Protein AF-A0A963PW86-F1 (afdb_monomer_lite)

Radius of gyration: 16.17 Å; chains: 1; bounding box: 43×34×44 Å

Sequence (125 aa):
RRIRNVVFLSSDYHCSAVAHLTAGGASGFSAWAVVAPPLHAPMRFANTQLHELLAEEQVQVPGYADVSIVLQRSWSGEGWLQCALQSGPQSAGWDLQLRFDLRDLDSGVRTSQQYDVALPVRAAP

Secondary structure (DSSP, 8-state):
----SEEEEE--SSEEEEEEEEE-TTT-EEEEEEEPPPS--S-GGGS--GGGS-SEEEE--TTSPPEEEEEEEEEESEEEEEEEEEEPSTTSEEEEEEEEEEE-TTT--EEEEEEEEEEEPPPP-

Foldseek 3Di:
DQDEAAEAEAEDAQKWFKKWKWFDDPRIYIYIYTYWFAQDHPCNPPHDDPVNDDQWDWDDDPPGGIMIIGTDDMDGAHDGKDWDWAADPPQFAIKIKIWHFGQDPPVRDTDIDIDIDRRGDDDDD

Structure (mmCIF, N/CA/C/O backbone):
data_AF-A0A963PW86-F1
#
_entry.id   AF-A0A963PW86-F1
#
loop_
_atom_site.group_PDB
_atom_site.id
_atom_site.type_symbol
_atom_site.label_atom_id
_atom_site.label_alt_id
_atom_site.label_comp_id
_atom_site.label_asym_id
_atom_site.label_entity_id
_atom_site.label_seq_id
_atom_site.pdbx_PDB_ins_code
_atom_site.Cartn_x
_atom_site.Cartn_y
_atom_site.Cartn_z
_atom_site.occupancy
_atom_site.B_iso_or_equiv
_atom_site.auth_seq_id
_atom_site.auth_comp_id
_atom_site.auth_asym_id
_atom_site.auth_atom_id
_atom_site.pdbx_PDB_model_num
ATOM 1 N N . ARG A 1 1 ? 9.793 9.943 -23.421 1.00 46.41 1 ARG A N 1
ATOM 2 C CA . ARG A 1 1 ? 9.681 10.364 -21.999 1.00 46.41 1 ARG A CA 1
ATOM 3 C C . ARG A 1 1 ? 9.452 9.107 -21.162 1.00 46.41 1 ARG A C 1
ATOM 5 O O . ARG A 1 1 ? 8.528 8.383 -21.494 1.00 46.41 1 ARG A O 1
ATOM 12 N N . ARG A 1 2 ? 10.294 8.790 -20.164 1.00 56.22 2 ARG A N 1
ATOM 13 C CA . ARG A 1 2 ? 10.031 7.665 -19.240 1.00 56.22 2 ARG A CA 1
ATOM 14 C C . ARG A 1 2 ? 9.081 8.141 -18.149 1.00 56.22 2 ARG A C 1
ATOM 16 O O . ARG A 1 2 ? 9.401 9.117 -17.478 1.00 56.22 2 ARG A O 1
ATOM 23 N N . ILE A 1 3 ? 7.952 7.464 -17.991 1.00 56.38 3 ILE A N 1
ATOM 24 C CA . ILE A 1 3 ? 7.067 7.636 -16.838 1.00 56.38 3 ILE A CA 1
ATOM 25 C C . ILE A 1 3 ? 7.756 6.954 -15.643 1.00 56.38 3 ILE A C 1
ATOM 27 O O . ILE A 1 3 ? 8.269 5.845 -15.782 1.00 56.38 3 ILE A O 1
ATOM 31 N N . ARG A 1 4 ? 7.858 7.640 -14.503 1.00 62.41 4 ARG A N 1
ATOM 32 C CA . ARG A 1 4 ? 8.470 7.135 -13.261 1.00 62.41 4 ARG A CA 1
ATOM 33 C C . ARG A 1 4 ? 7.660 7.639 -12.076 1.00 62.41 4 ARG A C 1
ATOM 35 O O . ARG A 1 4 ? 7.033 8.687 -12.205 1.00 62.41 4 ARG A O 1
ATOM 42 N N . ASN A 1 5 ? 7.720 6.927 -10.951 1.00 65.94 5 ASN A N 1
ATOM 43 C CA . ASN A 1 5 ? 7.019 7.296 -9.720 1.00 65.94 5 ASN A CA 1
ATOM 44 C C . ASN A 1 5 ? 5.495 7.373 -9.933 1.00 65.94 5 ASN A C 1
ATOM 46 O O . ASN A 1 5 ? 4.837 8.299 -9.469 1.00 65.94 5 ASN A O 1
ATOM 50 N N . VAL A 1 6 ? 4.941 6.419 -10.692 1.00 66.25 6 VAL A N 1
ATOM 51 C CA . VAL A 1 6 ? 3.486 6.293 -10.856 1.00 66.25 6 VAL A CA 1
ATOM 52 C C . VAL A 1 6 ? 2.917 5.767 -9.555 1.00 66.25 6 VAL A C 1
ATOM 54 O O . VAL A 1 6 ? 3.427 4.776 -9.042 1.00 66.25 6 VAL A O 1
ATOM 57 N N . VAL A 1 7 ? 1.881 6.427 -9.047 1.00 70.94 7 VAL A N 1
ATOM 58 C CA . VAL A 1 7 ? 1.142 5.968 -7.876 1.00 70.94 7 VAL A CA 1
ATOM 59 C C . VAL A 1 7 ? -0.245 5.547 -8.327 1.00 70.94 7 VAL A C 1
ATOM 61 O O . VAL A 1 7 ? -1.005 6.370 -8.836 1.00 70.94 7 VAL A O 1
ATOM 64 N N . PHE A 1 8 ? -0.563 4.268 -8.158 1.00 74.25 8 PHE A N 1
ATOM 65 C CA . PHE A 1 8 ? -1.917 3.762 -8.360 1.00 74.25 8 PHE A CA 1
ATOM 66 C C . PHE A 1 8 ? -2.658 3.787 -7.032 1.00 74.25 8 PHE A C 1
ATOM 68 O O . PHE A 1 8 ? -2.184 3.195 -6.067 1.00 74.25 8 PHE A O 1
ATOM 75 N N . LEU A 1 9 ? -3.805 4.464 -6.996 1.00 67.38 9 LEU A N 1
ATOM 76 C CA . LEU A 1 9 ? -4.696 4.490 -5.841 1.00 67.38 9 LEU A CA 1
ATOM 77 C C . LEU A 1 9 ? -5.932 3.655 -6.154 1.00 67.38 9 LEU A C 1
ATOM 79 O O . LEU A 1 9 ? -6.679 3.983 -7.073 1.00 67.38 9 LEU A O 1
ATOM 83 N N . SER A 1 10 ? -6.128 2.578 -5.399 1.00 70.19 10 SER A N 1
ATOM 84 C CA . SER A 1 10 ? -7.309 1.718 -5.508 1.00 70.19 10 SER A CA 1
ATOM 85 C C . SER A 1 10 ? -8.035 1.646 -4.172 1.00 70.19 10 SER A C 1
ATOM 87 O O . SER A 1 10 ? -7.396 1.627 -3.122 1.00 70.19 10 SER A O 1
ATOM 89 N N . SER A 1 11 ? -9.362 1.572 -4.213 1.00 59.31 11 SER A N 1
ATOM 90 C CA . SER A 1 11 ? -10.217 1.433 -3.034 1.00 59.31 11 SER A CA 1
ATOM 91 C C . SER A 1 11 ? -11.340 0.440 -3.331 1.00 59.31 11 SER A C 1
ATOM 93 O O . SER A 1 11 ? -12.348 0.846 -3.898 1.00 59.31 11 SER A O 1
ATOM 95 N N . ASP A 1 12 ? -11.149 -0.841 -2.999 1.00 59.75 12 ASP A N 1
ATOM 96 C CA . ASP A 1 12 ? -12.242 -1.836 -2.905 1.00 59.75 12 ASP A CA 1
ATOM 97 C C . ASP A 1 12 ? -11.805 -3.170 -2.248 1.00 59.75 12 ASP A C 1
ATOM 99 O O . ASP A 1 12 ? -12.230 -4.256 -2.631 1.00 59.75 12 ASP A O 1
ATOM 103 N N . TYR A 1 13 ? -10.898 -3.124 -1.268 1.00 62.94 13 TYR A N 1
ATOM 104 C CA . TYR A 1 13 ? -10.357 -4.328 -0.617 1.00 62.94 13 TYR A CA 1
ATOM 105 C C . TYR A 1 13 ? -10.463 -4.195 0.905 1.00 62.94 13 TYR A C 1
ATOM 107 O O . TYR A 1 13 ? -10.372 -3.082 1.405 1.00 62.94 13 TYR A O 1
ATOM 115 N N . HIS A 1 14 ? -10.651 -5.287 1.665 1.00 68.06 14 HIS A N 1
ATOM 116 C CA . HIS A 1 14 ? -10.685 -5.242 3.152 1.00 68.06 14 HIS A CA 1
ATOM 117 C C . HIS A 1 14 ? -9.302 -5.064 3.785 1.00 68.06 14 HIS A C 1
ATOM 119 O O . HIS A 1 14 ? -9.175 -4.954 5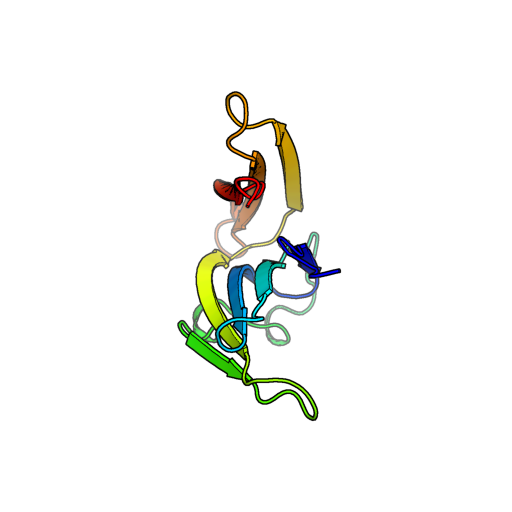.007 1.00 68.06 14 HIS A O 1
ATOM 125 N N . CYS A 1 15 ? -8.263 -5.040 2.958 1.00 77.75 15 CYS A N 1
ATOM 126 C CA . CYS A 1 15 ? -6.918 -4.690 3.355 1.00 77.75 15 CYS A CA 1
ATOM 127 C C . CYS A 1 15 ? -6.436 -3.461 2.589 1.00 77.75 15 CYS A C 1
ATOM 129 O O . CYS A 1 15 ? -6.658 -3.320 1.385 1.00 77.75 15 CYS A O 1
ATOM 131 N N . SER A 1 16 ? -5.712 -2.605 3.295 1.00 89.62 16 SER A N 1
ATOM 132 C CA . SER A 1 16 ? -4.858 -1.602 2.681 1.00 89.62 16 SER A CA 1
ATOM 133 C C . SER A 1 16 ? -3.470 -2.190 2.458 1.00 89.62 16 SER A C 1
ATOM 135 O O . SER A 1 16 ? -3.023 -3.080 3.186 1.00 89.62 16 SER A O 1
ATOM 137 N N . ALA A 1 17 ? -2.787 -1.715 1.425 1.00 92.06 17 ALA A N 1
ATOM 138 C CA . ALA A 1 17 ? -1.491 -2.244 1.039 1.00 92.06 17 ALA A CA 1
ATOM 139 C C . ALA A 1 17 ? -0.653 -1.188 0.333 1.00 92.06 17 ALA A C 1
ATOM 141 O O . ALA A 1 17 ? -1.171 -0.299 -0.340 1.00 92.06 17 ALA A O 1
ATOM 142 N N . VAL A 1 18 ? 0.659 -1.325 0.459 1.00 93.50 18 VAL A N 1
ATOM 143 C CA . VAL A 1 18 ? 1.636 -0.601 -0.341 1.00 93.50 18 VAL A CA 1
ATOM 144 C C . VAL A 1 18 ? 2.518 -1.634 -1.021 1.00 93.50 18 VAL A C 1
ATOM 146 O O . VAL A 1 18 ? 3.102 -2.486 -0.352 1.00 93.50 18 VAL A O 1
ATOM 149 N N . ALA A 1 19 ? 2.620 -1.557 -2.342 1.00 92.50 19 ALA A N 1
ATOM 150 C CA . ALA A 1 19 ? 3.460 -2.432 -3.147 1.00 92.50 19 ALA A CA 1
ATOM 151 C C . ALA A 1 19 ? 4.368 -1.615 -4.066 1.00 92.50 19 ALA A C 1
ATOM 153 O O . ALA A 1 19 ? 4.006 -0.533 -4.534 1.00 92.50 19 ALA A O 1
ATOM 154 N N . HIS A 1 20 ? 5.552 -2.154 -4.333 1.00 91.31 20 HIS A N 1
ATOM 155 C CA . HIS A 1 20 ? 6.513 -1.586 -5.268 1.00 91.31 20 HIS A CA 1
ATOM 156 C C . HIS A 1 20 ? 6.505 -2.400 -6.560 1.00 91.31 20 HIS A C 1
ATOM 158 O O . HIS A 1 20 ? 6.571 -3.625 -6.524 1.00 91.31 20 HIS A O 1
ATOM 164 N N . LEU A 1 21 ? 6.380 -1.714 -7.694 1.00 89.25 21 LEU A N 1
ATOM 165 C CA . LEU A 1 21 ? 6.283 -2.308 -9.020 1.00 89.25 21 LEU A CA 1
ATOM 166 C C . LEU A 1 21 ? 7.518 -1.941 -9.833 1.00 89.25 21 LEU A C 1
ATOM 168 O O . LEU A 1 21 ? 7.875 -0.762 -9.953 1.00 89.25 21 LEU A O 1
ATOM 172 N N . THR A 1 22 ? 8.129 -2.943 -10.452 1.00 87.00 22 THR A N 1
ATOM 173 C CA . THR A 1 22 ? 9.271 -2.762 -11.347 1.00 87.00 22 THR A CA 1
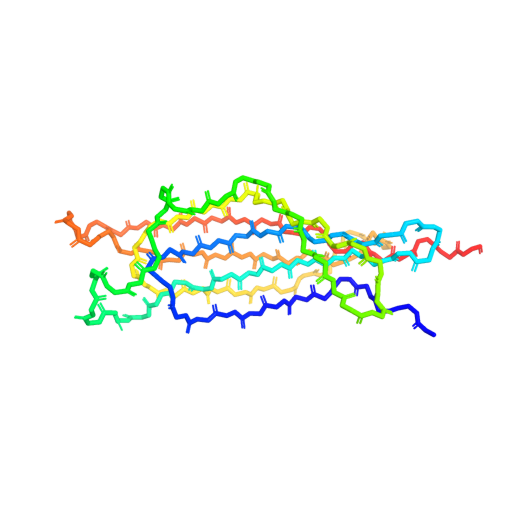ATOM 174 C C . THR A 1 22 ? 9.090 -3.575 -12.619 1.00 87.00 22 THR A C 1
ATOM 176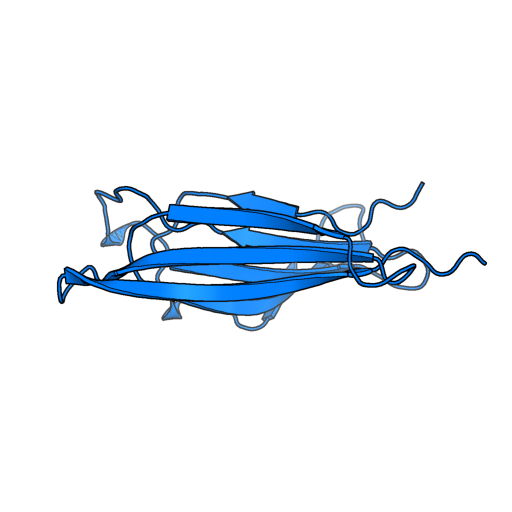 O O . THR A 1 22 ? 8.581 -4.689 -12.583 1.00 87.00 22 THR A O 1
ATOM 179 N N . ALA A 1 23 ? 9.506 -3.021 -13.758 1.00 83.56 23 ALA A N 1
ATOM 180 C CA . ALA A 1 23 ? 9.510 -3.748 -15.026 1.00 83.56 23 ALA A CA 1
ATOM 181 C C . ALA A 1 23 ? 10.805 -3.493 -15.805 1.00 83.56 23 ALA A C 1
ATOM 183 O O . ALA A 1 23 ? 11.190 -2.339 -15.989 1.00 83.56 23 ALA A O 1
ATOM 184 N N . GLY A 1 24 ? 11.437 -4.576 -16.272 1.00 68.62 24 GLY A N 1
ATOM 185 C CA . GLY A 1 24 ? 12.445 -4.675 -17.343 1.00 68.62 24 GLY A CA 1
ATOM 186 C C . GLY A 1 24 ? 13.566 -3.622 -17.484 1.00 68.62 24 GLY A C 1
ATOM 187 O O . GLY A 1 24 ? 13.363 -2.571 -18.085 1.00 68.62 24 GLY A O 1
ATOM 188 N N . GLY A 1 25 ? 14.804 -4.003 -17.131 1.00 61.41 25 GLY A N 1
ATOM 189 C CA . GLY A 1 25 ? 16.071 -3.593 -17.780 1.00 61.41 25 GLY A CA 1
ATOM 190 C C . GLY A 1 25 ? 16.385 -2.092 -17.960 1.00 61.41 25 GLY A C 1
ATOM 191 O O . GLY A 1 25 ? 15.821 -1.214 -17.314 1.00 61.41 25 GLY A O 1
ATOM 192 N N . ALA A 1 26 ? 17.329 -1.765 -18.857 1.00 48.75 26 ALA A N 1
ATOM 193 C CA . ALA A 1 26 ? 17.914 -0.418 -19.004 1.00 48.75 26 ALA A CA 1
ATOM 194 C C . ALA A 1 26 ? 16.899 0.721 -19.263 1.00 48.75 26 ALA A C 1
ATOM 196 O O . ALA A 1 26 ? 17.213 1.891 -19.002 1.00 48.75 26 ALA A O 1
ATOM 197 N N . SER A 1 27 ? 15.689 0.409 -19.751 1.00 57.97 27 SER A N 1
ATOM 198 C CA . SER A 1 27 ? 14.573 1.333 -20.003 1.00 57.97 27 SER A CA 1
ATOM 199 C C . SER A 1 27 ? 13.420 1.301 -18.999 1.00 57.97 27 SER A C 1
ATOM 201 O O . SER A 1 27 ? 12.506 2.115 -19.144 1.00 57.97 27 SER A O 1
ATOM 203 N N . GLY A 1 28 ? 13.517 0.466 -17.967 1.00 70.94 28 GLY A N 1
ATOM 204 C CA . GLY A 1 28 ? 12.435 0.136 -17.050 1.00 70.94 28 GLY A CA 1
ATOM 205 C C . GLY A 1 28 ? 11.789 1.296 -16.300 1.00 70.94 28 GLY A C 1
ATOM 206 O O . GLY A 1 28 ? 12.316 2.422 -16.242 1.00 70.94 28 GLY A O 1
ATOM 207 N N . PHE A 1 29 ? 10.632 0.993 -15.711 1.00 77.69 29 PHE A N 1
ATOM 208 C CA . PHE A 1 29 ? 9.919 1.883 -14.803 1.00 77.69 29 PHE A CA 1
ATOM 209 C C . PHE A 1 29 ? 9.939 1.342 -13.372 1.00 77.69 29 PHE A C 1
ATOM 211 O O . PHE A 1 29 ? 10.117 0.151 -13.129 1.00 77.69 29 PHE A O 1
ATOM 218 N N . SER A 1 30 ? 9.772 2.274 -12.439 1.00 83.00 30 SER A N 1
ATOM 219 C CA . SER A 1 30 ? 9.594 2.038 -11.012 1.00 83.00 30 SER A CA 1
ATOM 220 C C . SER A 1 30 ? 8.351 2.817 -10.596 1.00 83.00 30 SER A C 1
ATOM 222 O O . SER A 1 30 ? 8.217 4.000 -10.950 1.00 83.00 30 SER A O 1
ATOM 224 N N . ALA A 1 31 ? 7.418 2.140 -9.940 1.00 86.12 31 ALA A N 1
ATOM 225 C CA . ALA A 1 31 ? 6.117 2.668 -9.556 1.00 86.12 31 ALA A CA 1
ATOM 226 C C . ALA A 1 31 ? 5.690 2.102 -8.201 1.00 86.12 31 ALA A C 1
ATOM 228 O O . ALA A 1 31 ? 6.204 1.083 -7.754 1.00 86.12 31 ALA A O 1
ATOM 229 N N . TRP A 1 32 ? 4.733 2.761 -7.565 1.00 90.12 32 TRP A N 1
ATOM 230 C CA . TRP A 1 32 ? 4.153 2.346 -6.298 1.00 90.12 32 TRP A CA 1
ATOM 231 C C . TRP A 1 32 ? 2.651 2.134 -6.481 1.00 90.12 32 TRP A C 1
ATOM 233 O O . TRP A 1 32 ? 1.972 2.924 -7.132 1.00 90.12 32 TRP A O 1
ATOM 243 N N . ALA A 1 33 ? 2.114 1.065 -5.914 1.00 90.25 33 ALA A N 1
ATOM 244 C CA . ALA A 1 33 ? 0.678 0.876 -5.783 1.00 90.25 33 ALA A CA 1
ATOM 245 C C . ALA A 1 33 ? 0.307 1.057 -4.317 1.00 90.25 33 ALA A C 1
ATOM 247 O O . ALA A 1 33 ? 0.947 0.493 -3.432 1.00 90.25 33 ALA A O 1
ATOM 248 N N . VAL A 1 34 ? -0.713 1.867 -4.074 1.00 91.12 34 VAL A N 1
ATOM 249 C CA . VAL A 1 34 ? -1.221 2.180 -2.746 1.00 91.12 34 VAL A CA 1
ATOM 250 C C . VAL A 1 34 ? -2.712 1.873 -2.743 1.00 91.12 34 VAL A C 1
ATOM 252 O O . VAL A 1 34 ? -3.509 2.508 -3.428 1.00 91.12 34 VAL A O 1
ATOM 255 N N . VAL A 1 35 ? -3.097 0.870 -1.971 1.00 90.12 35 VAL A N 1
ATOM 256 C CA . VAL A 1 35 ? -4.487 0.468 -1.790 1.00 90.12 35 VAL A CA 1
ATOM 257 C C . VAL A 1 35 ? -5.000 1.125 -0.519 1.00 90.12 35 VAL A C 1
ATOM 259 O O . VAL A 1 35 ? -4.503 0.850 0.574 1.00 90.12 35 VAL A O 1
ATOM 262 N N . ALA A 1 36 ? -5.972 2.021 -0.667 1.00 90.19 36 ALA A N 1
ATOM 263 C CA . ALA A 1 36 ? -6.624 2.674 0.455 1.00 90.19 36 ALA A CA 1
ATOM 264 C C . ALA A 1 36 ? -7.560 1.686 1.174 1.00 90.19 36 ALA A C 1
ATOM 266 O O . ALA A 1 36 ? -8.167 0.833 0.520 1.00 90.19 36 ALA A O 1
ATOM 267 N N . PRO A 1 37 ? -7.711 1.806 2.504 1.00 87.25 37 PRO A N 1
ATOM 268 C CA . PRO A 1 37 ? -8.695 1.023 3.230 1.00 87.25 37 PRO A CA 1
ATOM 269 C C . PRO A 1 37 ? -10.109 1.458 2.808 1.00 87.25 37 PRO A C 1
ATOM 271 O O . PRO A 1 37 ? -10.313 2.610 2.408 1.00 87.25 37 PRO A O 1
ATOM 274 N N . PRO A 1 38 ? -11.103 0.568 2.897 1.00 81.94 38 PRO A N 1
ATOM 275 C CA . PRO A 1 38 ? -12.467 0.891 2.526 1.00 81.94 38 PRO A CA 1
ATOM 276 C C . PRO A 1 38 ? -13.137 1.669 3.664 1.00 81.94 38 PRO A C 1
ATOM 278 O O . PRO A 1 38 ? -12.985 1.312 4.830 1.00 81.94 38 PRO A O 1
ATOM 281 N N . LEU A 1 39 ? -13.922 2.704 3.350 1.00 78.81 39 LEU A N 1
ATOM 282 C CA . LEU A 1 39 ? -14.611 3.509 4.374 1.00 78.81 39 LEU A CA 1
ATOM 283 C C . LEU A 1 39 ? -15.755 2.736 5.057 1.00 78.81 39 LEU A C 1
ATOM 285 O O . LEU A 1 39 ? -16.082 2.993 6.213 1.00 78.81 39 LEU A O 1
ATOM 289 N N . HIS A 1 40 ? -16.365 1.801 4.327 1.00 72.12 40 HIS A N 1
ATOM 290 C CA . HIS A 1 40 ? -17.403 0.896 4.805 1.00 72.12 40 HIS A CA 1
ATOM 291 C C . HIS A 1 40 ? -17.529 -0.265 3.817 1.00 72.12 40 HIS A C 1
ATOM 293 O O . HIS A 1 40 ? -17.907 -0.049 2.667 1.00 72.12 40 HIS A O 1
ATOM 299 N N . ALA A 1 41 ? -17.200 -1.484 4.239 1.00 65.69 41 ALA A N 1
ATOM 300 C CA . ALA A 1 41 ? -17.194 -2.638 3.348 1.00 65.69 41 ALA A CA 1
ATOM 301 C C . ALA A 1 41 ? -18.245 -3.676 3.798 1.00 65.69 41 ALA A C 1
ATOM 303 O O . ALA A 1 41 ? -17.967 -4.524 4.652 1.00 65.69 41 ALA A O 1
ATOM 304 N N . PRO A 1 42 ? -19.482 -3.603 3.262 1.00 60.53 42 PRO A N 1
ATOM 305 C CA . PRO A 1 42 ? -20.635 -4.349 3.776 1.00 60.53 42 PRO A CA 1
ATOM 306 C C . PRO A 1 42 ? -20.571 -5.868 3.532 1.00 60.53 42 PRO A C 1
ATOM 308 O O . PRO A 1 42 ? -21.350 -6.608 4.128 1.00 60.53 42 PRO A O 1
ATOM 311 N N . MET A 1 43 ? -19.635 -6.359 2.710 1.00 69.38 43 MET A N 1
ATOM 312 C CA . MET A 1 43 ? -19.453 -7.786 2.409 1.00 69.38 43 MET A CA 1
ATOM 313 C C . MET A 1 43 ? -18.031 -8.260 2.737 1.00 69.38 43 MET A C 1
ATOM 315 O O . MET A 1 43 ? -17.196 -8.466 1.862 1.00 69.38 43 MET A O 1
ATOM 319 N N . ARG A 1 44 ? -17.759 -8.453 4.036 1.00 66.38 44 ARG A N 1
ATOM 320 C CA . ARG A 1 44 ? -16.459 -8.904 4.589 1.00 66.38 44 ARG A CA 1
ATOM 321 C C . ARG A 1 44 ? -15.876 -10.149 3.923 1.00 66.38 44 ARG A C 1
ATOM 323 O O . ARG A 1 44 ? -14.688 -10.212 3.647 1.00 66.38 44 ARG A O 1
ATOM 330 N N . PHE A 1 45 ? -16.731 -11.119 3.638 1.00 69.31 45 PHE A N 1
ATOM 331 C CA . PHE A 1 45 ? -16.335 -12.401 3.061 1.00 69.31 45 PHE A CA 1
ATOM 332 C C . PHE A 1 45 ? -16.017 -12.337 1.560 1.00 69.31 45 PHE A C 1
ATOM 334 O O . PHE A 1 45 ? -15.502 -13.309 1.022 1.00 69.31 45 PHE A O 1
ATOM 341 N N . ALA A 1 46 ? -16.375 -11.245 0.877 1.00 68.44 46 ALA A N 1
ATOM 342 C CA . ALA A 1 46 ? -16.264 -11.134 -0.574 1.00 68.44 46 ALA A CA 1
ATOM 343 C C . ALA A 1 46 ? -15.018 -10.365 -1.040 1.00 68.44 46 ALA A C 1
ATOM 345 O O . ALA A 1 46 ? -14.753 -10.363 -2.240 1.00 68.44 46 ALA A O 1
ATOM 346 N N . ASN A 1 47 ? -14.255 -9.739 -0.132 1.00 70.62 47 ASN A N 1
ATOM 347 C CA . ASN A 1 47 ? -13.042 -9.012 -0.518 1.00 70.62 47 ASN A CA 1
ATOM 348 C C . ASN A 1 47 ? -11.792 -9.660 0.075 1.00 70.62 47 ASN A C 1
ATOM 350 O O . ASN A 1 47 ? -11.848 -10.369 1.079 1.00 70.62 47 ASN A O 1
ATOM 354 N N . THR A 1 48 ? -10.664 -9.336 -0.551 1.00 76.00 48 THR A N 1
ATOM 355 C CA . THR A 1 48 ? -9.338 -9.848 -0.212 1.00 76.00 48 THR A CA 1
ATOM 356 C C . THR A 1 48 ? -8.972 -9.585 1.246 1.00 76.00 48 THR A C 1
ATOM 358 O O . THR A 1 48 ? -9.090 -8.459 1.743 1.00 76.00 48 THR A O 1
ATOM 361 N N . GLN A 1 49 ? -8.498 -10.631 1.912 1.00 79.62 49 GLN A N 1
ATOM 362 C CA . GLN A 1 49 ? -7.967 -10.618 3.265 1.00 79.62 49 GLN A CA 1
ATOM 363 C C . GLN A 1 49 ? -6.441 -10.512 3.253 1.00 79.62 49 GLN A C 1
ATOM 365 O O . GLN A 1 49 ? -5.774 -10.875 2.288 1.00 79.62 49 GLN A O 1
ATOM 370 N N . LEU A 1 50 ? -5.859 -10.068 4.372 1.00 85.75 50 LEU A N 1
ATOM 371 C CA . LEU A 1 50 ? -4.407 -9.881 4.479 1.00 85.75 50 LEU A CA 1
ATOM 372 C C . LEU A 1 50 ? -3.587 -11.127 4.131 1.00 85.75 50 LEU A C 1
ATOM 374 O O . LEU A 1 50 ? -2.530 -11.003 3.524 1.00 85.75 50 LEU A O 1
ATOM 378 N N . HIS A 1 51 ? -4.056 -12.308 4.534 1.00 85.00 51 HIS A N 1
ATOM 379 C CA . HIS A 1 51 ? -3.330 -13.560 4.330 1.00 85.00 51 HIS A CA 1
ATOM 380 C C . HIS A 1 51 ? -3.379 -14.061 2.878 1.00 85.00 51 HIS A C 1
ATOM 382 O O . HIS A 1 51 ? -2.640 -14.975 2.528 1.00 85.00 51 HIS A O 1
ATOM 388 N N . GLU A 1 52 ? -4.246 -13.481 2.048 1.00 85.75 52 GLU A N 1
ATOM 389 C CA . GLU A 1 52 ? -4.369 -13.800 0.624 1.00 85.75 52 GLU A CA 1
ATOM 390 C C . GLU A 1 52 ? -3.419 -12.950 -0.231 1.00 85.75 52 GLU A C 1
ATOM 392 O O . GLU A 1 52 ? -3.246 -13.218 -1.419 1.00 85.75 52 GLU A O 1
ATOM 397 N N . LEU A 1 53 ? -2.784 -11.929 0.359 1.00 87.25 53 LEU A N 1
ATOM 398 C CA . LEU A 1 53 ? -1.811 -11.099 -0.338 1.00 87.25 53 LEU A CA 1
ATOM 399 C C . LEU A 1 53 ? -0.500 -11.857 -0.544 1.00 87.25 53 LEU A C 1
ATOM 401 O O . LEU A 1 53 ? 0.126 -12.340 0.403 1.00 87.25 53 LEU A O 1
ATOM 405 N N . LEU A 1 54 ? -0.047 -11.891 -1.793 1.00 90.56 54 LEU A N 1
ATOM 406 C CA . LEU A 1 54 ? 1.261 -12.421 -2.145 1.00 90.56 54 LEU A CA 1
ATOM 407 C C . LEU A 1 54 ? 2.355 -11.426 -1.739 1.00 90.56 54 LEU A C 1
ATOM 409 O O . LEU A 1 54 ? 2.240 -10.222 -1.968 1.00 90.56 54 LEU A O 1
ATOM 413 N N . ALA A 1 55 ? 3.438 -11.936 -1.147 1.00 93.19 55 ALA A N 1
ATOM 414 C CA . ALA A 1 55 ? 4.610 -11.120 -0.825 1.00 93.19 55 ALA A CA 1
ATOM 415 C C . ALA A 1 55 ? 5.326 -10.630 -2.096 1.00 93.19 55 ALA A C 1
ATOM 417 O O . ALA A 1 55 ? 5.841 -9.513 -2.141 1.00 93.19 55 ALA A O 1
ATOM 418 N N . GLU A 1 56 ? 5.324 -11.471 -3.127 1.00 93.88 56 GLU A N 1
ATOM 419 C CA . GLU A 1 56 ? 5.867 -11.186 -4.445 1.00 93.88 56 GLU A CA 1
ATOM 420 C C . GLU A 1 56 ? 4.968 -11.822 -5.506 1.00 93.88 56 GLU A C 1
ATOM 422 O O . GLU A 1 56 ? 4.513 -12.957 -5.354 1.00 93.88 56 GLU A O 1
ATOM 427 N N . GLU A 1 57 ? 4.730 -11.087 -6.585 1.00 91.81 57 GLU A N 1
ATOM 428 C CA . GLU A 1 57 ? 3.992 -11.546 -7.753 1.00 91.81 57 GLU A CA 1
ATOM 429 C C . GLU A 1 57 ? 4.712 -11.087 -9.026 1.00 91.81 57 GLU A C 1
ATOM 431 O O . GLU A 1 57 ? 5.277 -9.991 -9.082 1.00 91.81 57 GLU A O 1
ATOM 436 N N . GLN A 1 58 ? 4.687 -11.921 -10.065 1.00 90.38 58 GLN A N 1
ATOM 437 C CA . GLN A 1 58 ? 5.116 -11.533 -11.404 1.00 90.38 58 GLN A CA 1
ATOM 438 C C . GLN A 1 58 ? 3.929 -11.578 -12.353 1.00 90.38 58 GLN A C 1
ATOM 440 O O . GLN A 1 58 ? 3.291 -12.617 -12.519 1.00 90.38 58 GLN A O 1
ATOM 445 N N . VAL A 1 59 ? 3.664 -10.449 -13.002 1.00 88.81 59 VAL A N 1
ATOM 446 C CA . VAL A 1 59 ? 2.566 -10.307 -13.954 1.00 88.81 59 VAL A CA 1
ATOM 447 C C . VAL A 1 59 ? 3.140 -10.137 -15.352 1.00 88.81 59 VAL A C 1
ATOM 449 O O . VAL A 1 59 ? 3.890 -9.196 -15.631 1.00 88.81 59 VAL A O 1
ATOM 452 N N . GLN A 1 60 ? 2.748 -11.037 -16.250 1.00 86.12 60 GLN A N 1
ATOM 453 C CA . GLN A 1 60 ? 3.025 -10.895 -17.673 1.00 86.12 60 GLN A CA 1
ATOM 454 C C . GLN A 1 60 ? 2.030 -9.913 -18.275 1.00 86.12 60 GLN A C 1
ATOM 456 O O . GLN A 1 60 ? 0.825 -10.167 -18.313 1.00 86.12 60 GLN A O 1
ATOM 461 N N . VAL A 1 61 ? 2.534 -8.783 -18.761 1.00 79.31 61 VAL A N 1
ATOM 462 C CA . VAL A 1 61 ? 1.713 -7.778 -19.434 1.00 79.31 61 VAL A CA 1
ATOM 463 C C . VAL A 1 61 ? 2.000 -7.866 -20.934 1.00 79.31 61 VAL A C 1
ATOM 465 O O . VAL A 1 61 ? 3.107 -7.522 -21.354 1.00 79.31 61 VAL A O 1
ATOM 468 N N . PRO A 1 62 ? 1.044 -8.320 -21.771 1.00 79.44 62 PRO A N 1
ATOM 469 C CA . PRO A 1 62 ? 1.270 -8.473 -23.205 1.00 79.44 62 PRO A CA 1
ATOM 470 C C . PRO A 1 62 ? 1.789 -7.182 -23.849 1.00 79.44 62 PRO A C 1
ATOM 472 O O . PRO A 1 62 ? 1.199 -6.115 -23.695 1.00 79.44 62 PRO A O 1
ATOM 475 N N . GLY A 1 63 ? 2.901 -7.281 -24.580 1.00 76.06 63 GLY A N 1
ATOM 476 C CA . GLY A 1 63 ? 3.547 -6.129 -25.220 1.00 76.06 63 GLY A CA 1
ATOM 477 C C . GLY A 1 63 ? 4.458 -5.297 -24.306 1.00 76.06 63 GLY A C 1
ATOM 478 O O . GLY A 1 63 ? 5.039 -4.318 -24.774 1.00 76.06 63 GLY A O 1
ATOM 479 N N . TYR A 1 64 ? 4.631 -5.691 -23.043 1.00 70.56 64 TYR A N 1
ATOM 480 C CA . TYR A 1 64 ? 5.551 -5.078 -22.085 1.00 70.56 64 TYR A CA 1
ATOM 481 C C . TYR A 1 64 ? 6.490 -6.133 -21.481 1.00 70.56 64 TYR A C 1
ATOM 483 O O . TYR A 1 64 ? 6.298 -7.333 -21.661 1.00 70.56 64 TYR A O 1
ATOM 491 N N . ALA A 1 65 ? 7.542 -5.677 -20.797 1.00 81.00 65 ALA A N 1
ATOM 492 C CA . ALA A 1 65 ? 8.367 -6.561 -19.978 1.00 81.00 65 ALA A CA 1
ATOM 493 C C . ALA A 1 65 ? 7.576 -7.043 -18.754 1.00 81.00 65 ALA A C 1
ATOM 495 O O . ALA A 1 65 ? 6.691 -6.326 -18.279 1.00 81.00 65 ALA A O 1
ATOM 496 N N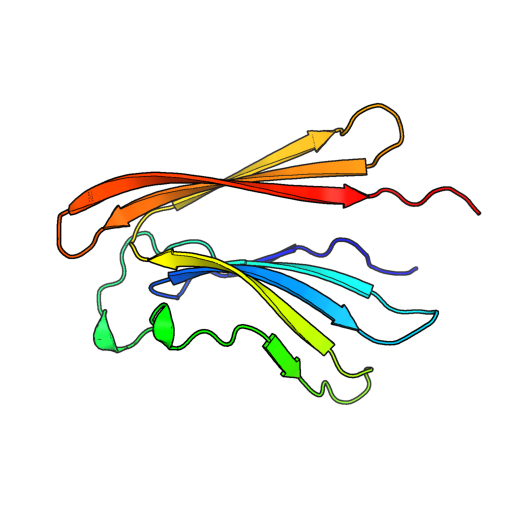 . ASP A 1 66 ? 7.952 -8.208 -18.227 1.00 86.38 66 ASP A N 1
ATOM 497 C CA . ASP A 1 66 ? 7.373 -8.753 -17.000 1.00 86.38 66 ASP A CA 1
ATOM 498 C C . ASP A 1 66 ? 7.470 -7.738 -15.854 1.00 86.38 66 ASP A C 1
ATOM 500 O O . ASP A 1 66 ? 8.506 -7.087 -15.651 1.00 86.38 66 ASP A O 1
ATOM 504 N N . VAL A 1 67 ? 6.360 -7.589 -15.130 1.00 87.19 67 VAL A N 1
ATOM 505 C CA . VAL A 1 67 ? 6.235 -6.667 -14.002 1.00 87.19 67 VAL A CA 1
ATOM 506 C C . VAL A 1 67 ? 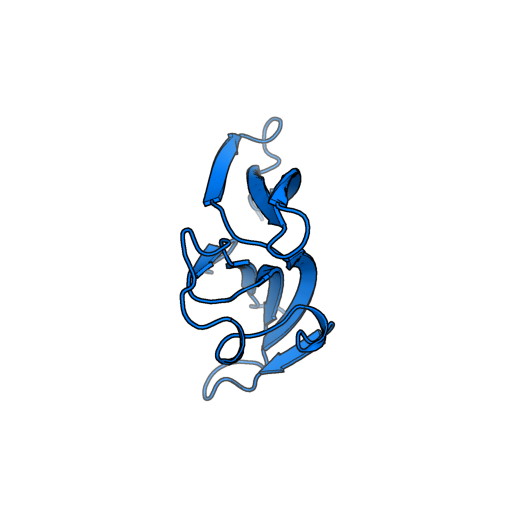6.367 -7.466 -12.713 1.00 87.19 67 VAL A C 1
ATOM 508 O O . VAL A 1 67 ? 5.528 -8.315 -12.425 1.00 87.19 67 VAL A O 1
ATOM 511 N N . SER A 1 68 ? 7.405 -7.180 -11.931 1.00 91.06 68 SER A N 1
ATOM 512 C CA . SER A 1 68 ? 7.547 -7.675 -10.562 1.00 91.06 68 SER A CA 1
ATOM 513 C C . SER A 1 68 ? 6.838 -6.718 -9.610 1.00 91.06 68 SER A C 1
ATOM 515 O O . SER A 1 68 ? 7.064 -5.503 -9.652 1.00 91.06 68 SER A O 1
ATOM 517 N N . ILE A 1 69 ? 5.968 -7.274 -8.775 1.00 91.31 69 ILE A N 1
ATOM 518 C CA . ILE A 1 69 ? 5.202 -6.587 -7.743 1.00 91.31 69 ILE A CA 1
ATOM 519 C C . ILE A 1 69 ? 5.665 -7.148 -6.404 1.00 91.31 69 ILE A C 1
ATOM 521 O O . ILE A 1 69 ? 5.513 -8.337 -6.143 1.00 91.31 69 ILE A O 1
ATOM 525 N N . VAL A 1 70 ? 6.221 -6.295 -5.548 1.00 94.25 70 VAL A N 1
ATOM 526 C CA . VAL A 1 70 ? 6.691 -6.685 -4.215 1.00 94.25 70 VAL A CA 1
ATOM 527 C C . VAL A 1 70 ? 5.882 -5.941 -3.167 1.00 94.25 70 VAL A C 1
ATOM 529 O O . VAL A 1 70 ? 5.944 -4.708 -3.080 1.00 94.25 70 VAL A O 1
ATOM 532 N N . LEU A 1 71 ? 5.143 -6.690 -2.351 1.00 93.94 71 LEU A N 1
ATOM 533 C CA . LEU A 1 71 ? 4.392 -6.143 -1.231 1.00 93.94 71 LEU A CA 1
ATOM 534 C C . LEU A 1 71 ? 5.364 -5.574 -0.195 1.00 93.94 71 LEU A C 1
ATOM 536 O O . LEU A 1 71 ? 6.253 -6.259 0.304 1.00 93.94 71 LEU A O 1
ATOM 540 N N . GLN A 1 72 ? 5.182 -4.305 0.147 1.00 95.31 72 GLN A N 1
ATOM 541 C CA . GLN A 1 72 ? 6.024 -3.625 1.123 1.00 95.31 72 GLN A CA 1
ATOM 542 C C . GLN A 1 72 ? 5.397 -3.685 2.509 1.00 95.31 72 GLN A C 1
ATOM 544 O O . GLN A 1 72 ? 6.060 -4.049 3.483 1.00 95.31 72 GLN A O 1
ATOM 549 N N . ARG A 1 73 ? 4.115 -3.328 2.604 1.00 95.12 73 ARG A N 1
ATOM 550 C CA . ARG A 1 73 ? 3.318 -3.362 3.835 1.00 95.12 73 ARG A CA 1
ATOM 551 C C . ARG A 1 73 ? 1.847 -3.566 3.508 1.00 95.12 73 ARG A C 1
ATOM 553 O O . ARG A 1 73 ? 1.395 -3.206 2.425 1.00 95.12 73 ARG A O 1
ATOM 560 N N . SER A 1 74 ? 1.109 -4.100 4.470 1.00 93.50 74 SER A N 1
ATOM 561 C CA . SER A 1 74 ? -0.340 -4.229 4.415 1.00 93.50 74 SER A CA 1
ATOM 562 C C . SER A 1 74 ? -0.938 -4.181 5.814 1.00 93.50 74 SER A C 1
ATOM 564 O O . SER A 1 74 ? -0.273 -4.512 6.799 1.00 93.50 74 SER A O 1
ATOM 566 N N . TRP A 1 75 ? -2.194 -3.749 5.894 1.00 92.12 75 TRP A N 1
ATOM 567 C CA . TRP A 1 75 ? -2.948 -3.672 7.140 1.00 92.12 75 TRP A CA 1
ATOM 568 C C . TRP A 1 75 ? -4.415 -4.046 6.918 1.00 92.12 75 TRP A C 1
ATOM 570 O O . TRP A 1 75 ? -4.963 -3.858 5.832 1.00 92.12 75 TRP A O 1
ATOM 580 N N . SER A 1 76 ? -5.047 -4.591 7.953 1.00 88.50 76 SER A N 1
ATOM 581 C CA . SER A 1 76 ? -6.470 -4.925 7.970 1.00 88.50 76 SER A CA 1
ATOM 582 C C . SER A 1 76 ? -7.273 -3.797 8.595 1.00 88.50 76 SER A C 1
ATOM 584 O O . SER A 1 76 ? -6.782 -3.069 9.460 1.00 88.50 76 SER A O 1
ATOM 586 N N . GLY A 1 77 ? -8.536 -3.703 8.198 1.00 87.44 77 GLY A N 1
ATOM 587 C CA . GLY A 1 77 ? -9.498 -2.795 8.807 1.00 87.44 77 GLY A CA 1
ATOM 588 C C . GLY A 1 77 ? -10.145 -1.856 7.801 1.00 87.44 77 GLY A C 1
ATOM 589 O O . GLY A 1 77 ? -9.718 -1.735 6.654 1.00 87.44 77 GLY A O 1
ATOM 590 N N . GLU A 1 78 ? -11.192 -1.180 8.262 1.00 88.19 78 GLU A N 1
ATOM 591 C CA . GLU A 1 78 ? -11.886 -0.134 7.508 1.00 88.19 78 GLU A CA 1
ATOM 592 C C . GLU A 1 78 ? -11.369 1.248 7.906 1.00 88.19 78 GLU A C 1
ATOM 594 O O . GLU A 1 78 ? -10.902 1.447 9.025 1.00 88.19 78 GLU A O 1
ATOM 599 N N . GLY A 1 79 ? -11.479 2.231 7.022 1.00 90.25 79 GLY A N 1
ATOM 600 C CA . GLY A 1 79 ? -11.113 3.600 7.346 1.00 90.25 79 GLY A CA 1
ATOM 601 C C . GLY A 1 79 ? -10.777 4.425 6.121 1.00 90.25 79 GLY A C 1
ATOM 602 O O . GLY A 1 79 ? -11.454 4.337 5.099 1.00 90.25 79 GLY A O 1
ATOM 603 N N . TRP A 1 80 ? -9.748 5.257 6.230 1.00 91.00 80 TRP A N 1
ATOM 604 C CA . TRP A 1 80 ? -9.319 6.116 5.131 1.00 91.00 80 TRP A CA 1
ATOM 605 C C . TRP A 1 80 ? -7.800 6.254 5.078 1.00 91.00 80 TRP A C 1
ATOM 607 O O . TRP A 1 80 ? -7.074 5.975 6.032 1.00 91.00 80 TRP A O 1
ATOM 617 N N . LEU A 1 81 ? -7.331 6.707 3.921 1.00 92.69 81 LEU A N 1
ATOM 618 C CA . LEU A 1 81 ? -5.943 7.051 3.669 1.00 92.69 81 LEU A CA 1
ATOM 619 C C . LEU A 1 81 ? -5.831 8.569 3.510 1.00 92.69 81 LEU A C 1
ATOM 621 O O . LEU A 1 81 ? -6.551 9.172 2.715 1.00 92.69 81 LEU A O 1
ATOM 625 N N . GLN A 1 82 ? -4.905 9.175 4.243 1.00 94.38 82 GLN A N 1
ATOM 626 C CA . GLN A 1 82 ? -4.439 10.534 4.000 1.00 94.38 82 GLN A CA 1
ATOM 627 C C . GLN A 1 82 ? -3.099 10.473 3.267 1.00 94.38 82 GLN A C 1
ATOM 629 O O . GLN A 1 82 ? -2.190 9.754 3.683 1.00 94.38 82 GLN A O 1
ATOM 634 N N . CYS A 1 83 ? -2.975 11.245 2.191 1.00 92.19 83 CYS A N 1
ATOM 635 C CA . CYS A 1 83 ? -1.754 11.339 1.399 1.00 92.19 83 CYS A CA 1
ATOM 636 C C . CYS A 1 83 ? -1.243 12.776 1.426 1.00 92.19 83 CYS A C 1
ATOM 638 O O . CYS A 1 83 ? -1.995 13.701 1.115 1.00 92.19 83 CYS A O 1
ATOM 640 N N . ALA A 1 84 ? 0.039 12.960 1.727 1.00 92.12 84 ALA A N 1
ATOM 641 C CA . ALA A 1 84 ? 0.706 14.248 1.608 1.00 92.12 84 ALA A CA 1
ATOM 642 C C . ALA A 1 84 ? 1.989 14.089 0.795 1.00 92.12 84 ALA A C 1
ATOM 644 O O . ALA A 1 84 ? 2.844 13.272 1.123 1.00 92.12 84 ALA A O 1
ATOM 645 N N . LEU A 1 85 ? 2.122 14.883 -0.265 1.00 89.12 85 LEU A N 1
ATOM 646 C CA . LEU A 1 85 ? 3.353 14.966 -1.038 1.00 89.12 85 LEU A CA 1
ATOM 647 C C . LEU A 1 85 ? 4.182 16.136 -0.509 1.00 89.12 85 LEU A C 1
ATOM 649 O O . LEU A 1 85 ? 3.713 17.274 -0.498 1.00 89.12 85 LEU A O 1
ATOM 653 N N . GLN A 1 86 ? 5.406 15.857 -0.078 1.00 87.75 86 GLN A N 1
ATOM 654 C CA . GLN A 1 86 ? 6.335 16.851 0.448 1.00 87.75 86 GLN A CA 1
ATOM 655 C C . GLN A 1 86 ? 7.579 16.903 -0.431 1.00 87.75 86 GLN A C 1
ATOM 657 O O . GLN A 1 86 ? 8.015 15.894 -0.984 1.00 87.75 86 GLN A O 1
ATOM 662 N N . SER A 1 87 ? 8.151 18.094 -0.598 1.00 80.44 87 SER A N 1
ATOM 663 C CA . SER A 1 87 ? 9.461 18.216 -1.232 1.00 80.44 87 SER A CA 1
ATOM 664 C C . SER A 1 87 ? 10.507 17.589 -0.314 1.00 80.44 87 SER A C 1
ATOM 666 O O . SER A 1 87 ? 10.640 18.026 0.831 1.00 80.44 87 SER A O 1
ATOM 668 N N . GLY A 1 88 ? 11.256 16.610 -0.818 1.00 68.38 88 GLY A N 1
ATOM 669 C CA . GLY A 1 88 ? 12.407 16.076 -0.101 1.00 68.38 88 GLY A CA 1
ATOM 670 C C . GLY A 1 88 ? 13.504 17.142 0.053 1.00 68.38 88 GLY A C 1
ATOM 671 O O . GLY A 1 88 ? 13.465 18.183 -0.621 1.00 68.38 88 GLY A O 1
ATOM 672 N N . PRO A 1 89 ? 14.510 16.913 0.916 1.00 66.00 89 PRO A N 1
ATOM 673 C CA . PRO A 1 89 ? 15.648 17.816 1.042 1.00 66.00 89 PRO A CA 1
ATOM 674 C C . PRO A 1 89 ? 16.285 18.097 -0.333 1.00 66.00 89 PRO A C 1
ATOM 676 O O . PRO A 1 89 ? 16.367 17.207 -1.180 1.00 66.00 89 PRO A O 1
ATOM 679 N N . GLN A 1 90 ? 16.684 19.356 -0.555 1.00 52.41 90 GLN A N 1
ATOM 680 C CA . GLN A 1 90 ? 17.133 19.944 -1.830 1.00 52.41 90 GLN A CA 1
ATOM 681 C C . GLN A 1 90 ? 17.747 18.928 -2.820 1.00 52.41 90 GLN A C 1
ATOM 683 O O . GLN A 1 90 ? 18.798 18.344 -2.563 1.00 52.41 90 GLN A O 1
ATOM 688 N N . SER A 1 91 ? 17.130 18.788 -4.001 1.00 56.81 91 SER A N 1
ATOM 689 C CA . SER A 1 91 ? 17.532 17.918 -5.135 1.00 56.81 91 SER A CA 1
ATOM 690 C C . SER A 1 91 ? 17.288 16.402 -5.004 1.00 56.81 91 SER A C 1
ATOM 692 O O . SER A 1 91 ? 17.516 15.695 -5.985 1.00 56.81 91 SER A O 1
ATOM 694 N N . ALA A 1 92 ? 16.797 15.887 -3.869 1.00 66.81 92 ALA A N 1
ATOM 695 C CA . ALA A 1 92 ? 16.643 14.438 -3.657 1.00 66.81 92 ALA A CA 1
ATOM 696 C C . ALA A 1 92 ? 15.367 13.829 -4.270 1.00 66.81 92 ALA A C 1
ATOM 698 O O . ALA A 1 92 ? 15.367 12.671 -4.691 1.00 66.81 92 ALA A O 1
ATOM 699 N N . GLY A 1 93 ? 14.279 14.594 -4.365 1.00 79.00 93 GLY A N 1
ATOM 700 C CA . GLY A 1 93 ? 13.008 14.097 -4.884 1.00 79.00 93 GLY A CA 1
ATOM 701 C C . GLY A 1 93 ? 11.795 14.610 -4.125 1.00 79.00 93 GLY A C 1
ATOM 702 O O . GLY A 1 93 ? 11.831 15.694 -3.545 1.00 79.00 93 GLY A O 1
ATOM 703 N N . TRP A 1 94 ? 10.725 13.824 -4.157 1.00 85.38 94 TRP A N 1
ATOM 704 C CA . TRP A 1 94 ? 9.529 14.024 -3.344 1.00 85.38 94 TRP A CA 1
ATOM 705 C C . TRP A 1 94 ? 9.397 12.886 -2.339 1.00 85.38 94 TRP A C 1
ATOM 707 O O . TRP A 1 94 ? 9.753 11.757 -2.658 1.00 85.38 94 TRP A O 1
ATOM 717 N N . ASP A 1 95 ? 8.817 13.170 -1.182 1.00 88.12 95 ASP A N 1
ATOM 718 C CA . ASP A 1 95 ? 8.404 12.157 -0.219 1.00 88.12 95 ASP A CA 1
ATOM 719 C C . ASP A 1 95 ? 6.877 12.117 -0.191 1.00 88.12 95 ASP A C 1
ATOM 721 O O . ASP A 1 95 ? 6.210 13.133 0.021 1.00 88.12 95 ASP A O 1
ATOM 725 N N . LEU A 1 96 ? 6.313 10.943 -0.460 1.00 90.06 96 LEU A N 1
ATOM 726 C CA . LEU A 1 96 ? 4.886 10.692 -0.335 1.00 90.06 96 LEU A CA 1
ATOM 727 C C . LEU A 1 96 ? 4.629 10.055 1.029 1.00 90.06 96 LEU A C 1
ATOM 729 O O . LEU A 1 96 ? 4.922 8.880 1.237 1.00 90.06 96 LEU A O 1
ATOM 733 N N . GLN A 1 97 ? 4.067 10.840 1.942 1.00 93.75 97 GLN A N 1
ATOM 734 C CA . GLN A 1 97 ? 3.622 10.363 3.245 1.00 93.75 97 GLN A CA 1
ATOM 735 C C . GLN A 1 97 ? 2.222 9.776 3.116 1.00 93.75 97 GLN A C 1
ATOM 737 O O . GLN A 1 97 ? 1.292 10.451 2.657 1.00 93.75 97 GLN A O 1
ATOM 742 N N . LEU A 1 98 ? 2.078 8.521 3.530 1.00 94.62 98 LEU A N 1
ATOM 743 C CA . LEU A 1 98 ? 0.817 7.794 3.550 1.00 94.62 98 LEU A CA 1
ATOM 744 C C . LEU A 1 98 ? 0.438 7.525 5.000 1.00 94.62 98 LEU A C 1
ATOM 746 O O . LEU A 1 98 ? 1.177 6.864 5.728 1.00 94.62 98 LEU A O 1
ATOM 750 N N . ARG A 1 99 ? -0.728 8.013 5.419 1.00 96.69 99 ARG A N 1
ATOM 751 C CA . ARG A 1 99 ? -1.290 7.732 6.738 1.00 96.69 99 ARG A CA 1
ATOM 752 C C . ARG A 1 99 ? -2.595 6.966 6.597 1.00 96.69 99 ARG A C 1
ATOM 754 O O . ARG A 1 99 ? -3.590 7.498 6.113 1.00 96.69 99 ARG A O 1
ATOM 761 N N . PHE A 1 100 ? -2.580 5.729 7.063 1.00 94.56 100 PHE A N 1
ATOM 762 C CA . PHE A 1 100 ? -3.724 4.835 7.105 1.00 94.56 100 PHE A CA 1
ATOM 763 C C . PHE A 1 100 ? -4.369 4.946 8.482 1.00 94.56 100 PHE A C 1
ATOM 765 O O . PHE A 1 100 ? -3.797 4.494 9.473 1.00 94.56 100 PHE A O 1
ATOM 772 N N . ASP A 1 101 ? -5.546 5.556 8.553 1.00 95.25 101 ASP A N 1
ATOM 773 C CA . ASP A 1 101 ? -6.361 5.562 9.764 1.00 95.25 101 ASP A CA 1
ATOM 774 C C . ASP A 1 101 ? -7.362 4.415 9.657 1.00 95.25 101 ASP A C 1
ATOM 776 O O . ASP A 1 101 ? -8.237 4.417 8.792 1.00 95.25 101 ASP A O 1
ATOM 780 N N . LEU A 1 102 ? -7.189 3.415 10.517 1.00 92.50 102 LEU A N 1
ATOM 781 C CA . LEU A 1 102 ? -7.848 2.121 10.425 1.00 92.50 102 LEU A CA 1
ATOM 782 C C . LEU A 1 102 ? -8.661 1.851 11.681 1.00 92.50 102 LEU A C 1
ATOM 784 O O . LEU A 1 102 ? -8.246 2.158 12.798 1.00 92.50 102 LEU A O 1
ATOM 788 N N . ARG A 1 103 ? -9.806 1.214 11.499 1.00 91.69 103 ARG A N 1
ATOM 789 C CA . ARG A 1 103 ? -10.626 0.626 12.541 1.00 91.69 103 ARG A CA 1
ATOM 790 C C . ARG A 1 103 ? -10.631 -0.880 12.339 1.00 91.69 103 ARG A C 1
ATOM 792 O O . ARG A 1 103 ? -11.064 -1.377 11.300 1.00 91.69 103 ARG A O 1
ATOM 799 N N . ASP A 1 104 ? -10.164 -1.587 13.355 1.00 87.94 104 ASP A N 1
ATOM 800 C CA . ASP A 1 104 ? -10.238 -3.033 13.404 1.00 87.94 104 ASP A CA 1
ATOM 801 C C . ASP A 1 104 ? -11.702 -3.483 13.459 1.00 87.94 104 ASP A C 1
ATOM 803 O O . ASP A 1 104 ? -12.526 -2.926 14.191 1.00 87.94 104 ASP A O 1
ATOM 807 N N . LEU A 1 105 ? -12.035 -4.471 12.638 1.00 79.62 105 LEU A N 1
ATOM 808 C CA . LEU A 1 105 ? -13.416 -4.857 12.372 1.00 79.62 105 LEU A CA 1
ATOM 809 C C . LEU A 1 105 ? -14.016 -5.777 13.441 1.00 79.62 105 LEU A C 1
ATOM 811 O O . LEU A 1 105 ? -15.249 -5.872 13.506 1.00 79.62 105 LEU A O 1
ATOM 815 N N . ASP A 1 106 ? -13.168 -6.412 14.252 1.00 84.00 106 ASP A N 1
ATOM 816 C CA . ASP A 1 106 ? -13.561 -7.365 15.291 1.00 84.00 106 ASP A CA 1
ATOM 817 C C . ASP A 1 106 ? -13.555 -6.704 16.673 1.00 84.00 106 ASP A C 1
ATOM 819 O O . ASP A 1 106 ? -14.535 -6.764 17.413 1.00 84.00 106 ASP A O 1
ATOM 823 N N . SER A 1 107 ? -12.470 -6.007 17.006 1.00 89.19 107 SER A N 1
ATOM 824 C CA . SER A 1 107 ? -12.296 -5.304 18.281 1.00 89.19 107 SER A CA 1
ATOM 825 C C . SER A 1 107 ? -12.854 -3.879 18.274 1.00 89.19 107 SER A C 1
ATOM 827 O O . SER A 1 107 ? -13.076 -3.293 19.334 1.00 89.19 107 SER A O 1
ATOM 829 N N . GLY A 1 108 ? -13.055 -3.279 17.095 1.00 87.94 108 GLY A N 1
ATOM 830 C CA . GLY A 1 108 ? -13.468 -1.881 16.955 1.00 87.94 108 GLY A CA 1
ATOM 831 C C . GLY A 1 108 ? -12.374 -0.858 17.284 1.00 87.94 108 GLY A C 1
ATOM 832 O O . GLY A 1 108 ? -12.639 0.346 17.201 1.00 87.94 108 GLY A O 1
ATOM 833 N N . VAL A 1 109 ? -11.170 -1.309 17.653 1.00 94.44 109 VAL A N 1
ATOM 834 C CA . VAL A 1 109 ? -10.033 -0.454 18.017 1.00 94.44 109 VAL A CA 1
ATOM 835 C C . VAL A 1 109 ? -9.579 0.357 16.809 1.00 94.44 109 VAL A C 1
ATOM 837 O O . VAL A 1 109 ? -9.510 -0.149 15.692 1.00 94.44 109 VAL A O 1
ATOM 840 N N . ARG A 1 110 ? -9.252 1.632 17.031 1.00 95.00 110 ARG A N 1
ATOM 841 C CA . ARG A 1 110 ? -8.719 2.517 15.992 1.00 95.00 110 ARG A CA 1
ATOM 842 C C . ARG A 1 110 ? -7.208 2.641 16.110 1.00 95.00 110 ARG A C 1
ATOM 844 O O . ARG A 1 110 ? -6.690 2.826 17.208 1.00 95.00 110 ARG A O 1
ATOM 851 N N . THR A 1 111 ? -6.521 2.584 14.979 1.00 95.62 111 THR A N 1
ATOM 852 C CA . THR A 1 111 ? -5.070 2.750 14.880 1.00 95.62 111 THR A CA 1
ATOM 853 C C . THR A 1 111 ? -4.722 3.666 13.712 1.00 95.62 111 THR A C 1
ATOM 855 O O . THR A 1 111 ? -5.489 3.782 12.758 1.00 95.62 111 THR A O 1
ATOM 858 N N . SER A 1 112 ? -3.561 4.312 13.788 1.00 96.56 112 SER A N 1
ATOM 859 C CA . SER A 1 112 ? -2.988 5.064 12.672 1.00 96.56 112 SER A CA 1
ATOM 860 C C . SER A 1 112 ? -1.641 4.451 12.318 1.00 96.56 112 SER A C 1
ATOM 862 O O . SER A 1 112 ? -0.805 4.253 13.199 1.00 96.56 112 SER A O 1
ATOM 864 N N . GLN A 1 113 ? -1.434 4.160 11.039 1.00 96.06 113 GLN A N 1
ATOM 865 C CA . GLN A 1 113 ? -0.195 3.603 10.505 1.00 96.06 113 GLN A CA 1
ATOM 866 C C . GLN A 1 113 ? 0.381 4.584 9.490 1.00 96.06 113 GLN A C 1
ATOM 868 O O . GLN A 1 113 ? -0.338 5.043 8.605 1.00 96.06 113 GLN A O 1
ATOM 873 N N . GLN A 1 114 ? 1.662 4.913 9.619 1.00 95.25 114 GLN A N 1
ATOM 874 C CA . GLN A 1 114 ? 2.360 5.767 8.662 1.00 95.25 114 GLN A CA 1
ATOM 875 C C . GLN A 1 114 ? 3.329 4.935 7.825 1.00 95.25 114 GLN A C 1
ATOM 877 O O . GLN A 1 114 ? 4.019 4.057 8.346 1.00 95.25 114 GLN A O 1
ATOM 882 N N . TYR A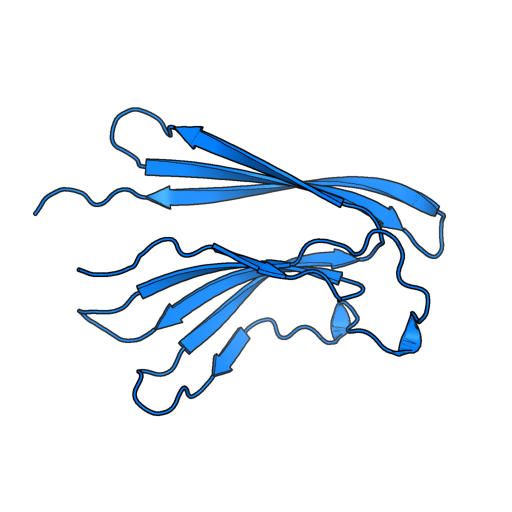 1 115 ? 3.382 5.230 6.530 1.00 94.06 115 TYR A N 1
ATOM 883 C CA . TYR A 1 115 ? 4.350 4.669 5.605 1.00 94.06 115 TYR A CA 1
ATOM 884 C C . TYR A 1 115 ? 4.811 5.741 4.622 1.00 94.06 115 TYR A C 1
ATOM 886 O O . TYR A 1 115 ? 4.000 6.330 3.908 1.00 94.06 115 TYR A O 1
ATOM 894 N N . ASP A 1 116 ? 6.117 5.976 4.583 1.00 91.69 116 ASP A N 1
ATOM 895 C CA . ASP A 1 116 ? 6.705 7.020 3.755 1.00 91.69 116 ASP A CA 1
ATOM 896 C C . ASP A 1 116 ? 7.362 6.399 2.524 1.00 91.69 116 ASP A C 1
ATOM 898 O O . ASP A 1 116 ? 8.143 5.449 2.615 1.00 91.69 116 ASP A O 1
ATOM 902 N N . VAL A 1 117 ? 7.032 6.949 1.359 1.00 89.31 117 VAL A N 1
ATOM 903 C CA . VAL A 1 117 ? 7.552 6.512 0.067 1.00 89.31 117 VAL A CA 1
ATOM 904 C C . VAL A 1 117 ? 8.471 7.588 -0.494 1.00 89.31 117 VAL A C 1
ATOM 906 O O . VAL A 1 117 ? 8.021 8.683 -0.834 1.00 89.31 117 VAL A O 1
ATOM 909 N N . ALA A 1 118 ? 9.746 7.249 -0.672 1.00 86.75 118 ALA A N 1
ATOM 910 C CA . ALA A 1 118 ? 10.690 8.105 -1.380 1.00 86.75 118 ALA A CA 1
ATOM 911 C C . ALA A 1 118 ? 10.449 8.030 -2.899 1.00 86.75 118 ALA A C 1
ATOM 913 O O . ALA A 1 118 ? 10.508 6.959 -3.511 1.00 86.75 118 ALA A O 1
ATOM 914 N N . LEU A 1 119 ? 10.210 9.183 -3.522 1.00 85.31 119 LEU A N 1
ATOM 915 C CA . LEU A 1 119 ? 9.999 9.355 -4.960 1.00 85.31 119 LEU A CA 1
ATOM 916 C C . LEU A 1 119 ? 11.166 10.168 -5.547 1.00 85.31 119 LEU A C 1
ATOM 918 O O . LEU A 1 119 ? 11.059 11.388 -5.726 1.00 85.31 119 LEU A O 1
ATOM 922 N N . PRO A 1 120 ? 12.303 9.524 -5.863 1.00 76.94 120 PRO A N 1
ATOM 923 C CA . PRO A 1 120 ? 13.507 10.231 -6.277 1.00 76.94 120 PRO A CA 1
ATOM 924 C C . PRO A 1 120 ? 13.289 11.006 -7.582 1.00 76.94 120 PRO A C 1
ATOM 926 O O . PRO A 1 120 ? 12.722 10.488 -8.553 1.00 76.94 120 PRO A O 1
ATOM 929 N N . VAL A 1 121 ? 13.787 12.245 -7.623 1.00 69.44 121 VAL A N 1
ATOM 930 C CA . VAL A 1 121 ? 13.980 12.993 -8.874 1.00 69.44 121 VAL A CA 1
ATOM 931 C C . VAL A 1 121 ? 15.316 12.541 -9.455 1.00 69.44 121 VAL A C 1
ATOM 933 O O . VAL A 1 121 ? 16.283 12.318 -8.734 1.00 69.44 121 VAL A O 1
ATOM 936 N N . ARG A 1 122 ? 15.375 12.311 -10.768 1.00 63.06 122 ARG A N 1
ATOM 937 C CA . ARG A 1 122 ? 16.603 11.828 -11.412 1.00 63.06 122 ARG A CA 1
ATOM 938 C C . ARG A 1 122 ? 17.758 12.798 -11.115 1.00 63.06 122 ARG A C 1
ATOM 940 O O . ARG A 1 122 ? 17.583 13.997 -11.313 1.00 63.06 122 ARG A O 1
ATOM 947 N N . ALA A 1 123 ? 18.944 12.281 -10.786 1.00 50.78 123 ALA A N 1
ATOM 948 C CA . ALA A 1 123 ? 20.172 12.998 -11.114 1.00 50.78 123 ALA A CA 1
ATOM 949 C C . ALA A 1 123 ? 20.162 13.252 -12.633 1.00 50.78 123 ALA A C 1
ATOM 951 O O . ALA A 1 123 ? 19.839 12.342 -13.414 1.00 50.78 123 ALA A O 1
ATOM 952 N N . ALA A 1 124 ? 20.413 14.494 -13.047 1.00 39.59 124 ALA A N 1
ATOM 953 C CA . ALA A 1 124 ? 20.605 14.810 -14.457 1.00 39.59 124 ALA A CA 1
ATOM 954 C C . ALA A 1 124 ? 21.743 13.929 -15.017 1.00 39.59 124 ALA A C 1
ATOM 956 O O . ALA A 1 124 ? 22.667 13.616 -14.263 1.00 39.59 124 ALA A O 1
ATOM 957 N N . PRO A 1 125 ? 21.641 13.451 -16.273 1.00 49.34 125 PRO A N 1
ATOM 958 C CA . PRO A 1 125 ? 22.757 12.768 -16.921 1.00 49.34 125 PRO A CA 1
ATOM 959 C C . PRO A 1 125 ? 23.992 13.668 -17.011 1.00 49.34 125 PRO A C 1
ATOM 961 O O . PRO A 1 125 ? 23.809 14.905 -17.098 1.00 49.34 125 PRO A O 1
#

pLDDT: mean 80.84, std 13.44, range [39.59, 96.69]